Protein AF-A0A9E2ZRL7-F1 (afdb_monomer)

Radius of gyration: 13.08 Å; Cα contacts (8 Å, |Δi|>4): 83; chains: 1; bounding box: 30×26×34 Å

Nearest PDB structures (foldseek):
  8tv8-assembly1_A  TM=3.156E-01  e=9.833E+00  Haemophilus influenzae 86-028NP

Foldseek 3Di:
DDDDDP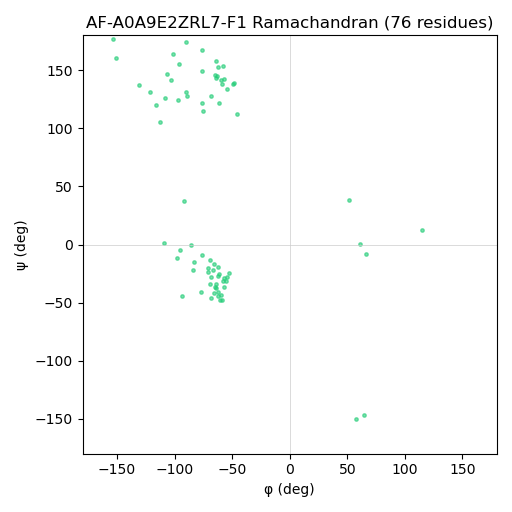PQQLQNSLVVVQEQEDEDEQDPVVPGPCRDSCVVHDPVSVVRHQYDYDYPPCPCVPDDPDPVRRNDDDDPDD

Sequence (78 aa):
MHGRIADENYGALVDRLALDVLVEDDCESIGGPRQTCVAQLSPAARRRVRCVMLPEFLGLGGLPDHPAGLLAPPQPGR

Mean predicted aligned error: 4.45 Å

pLDDT: mean 89.16, std 11.58, range [38.16, 96.06]

Structure (mmCIF, N/CA/C/O backbone):
data_AF-A0A9E2ZRL7-F1
#
_entry.id   AF-A0A9E2ZRL7-F1
#
loop_
_atom_site.group_PDB
_atom_site.id
_atom_site.type_symbol
_atom_site.label_atom_id
_atom_site.label_alt_id
_atom_site.label_comp_id
_atom_site.label_asym_id
_atom_site.label_entity_id
_atom_site.label_seq_id
_atom_site.pdbx_PDB_ins_code
_atom_site.Cartn_x
_atom_site.Cartn_y
_atom_site.Cartn_z
_atom_site.occupancy
_atom_site.B_iso_or_equiv
_atom_site.auth_seq_id
_atom_site.auth_comp_id
_atom_site.auth_asym_id
_atom_site.auth_atom_id
_atom_site.pdbx_PDB_model_num
ATOM 1 N N . MET A 1 1 ? -0.990 -18.493 -8.792 1.00 75.62 1 MET A N 1
ATOM 2 C CA . MET A 1 1 ? -0.070 -17.557 -8.108 1.00 75.62 1 MET A CA 1
ATOM 3 C C . MET A 1 1 ? 0.287 -16.471 -9.110 1.00 75.62 1 MET A C 1
ATOM 5 O O . MET A 1 1 ? 0.611 -16.820 -10.237 1.00 75.62 1 MET A O 1
ATOM 9 N N . HIS A 1 2 ? 0.168 -15.197 -8.739 1.00 89.12 2 HIS A N 1
ATOM 10 C CA . HIS A 1 2 ? 0.606 -14.071 -9.569 1.00 89.12 2 HIS A CA 1
ATOM 11 C C . HIS A 1 2 ? 1.885 -13.481 -8.973 1.00 89.12 2 HIS A C 1
ATOM 13 O O . HIS A 1 2 ? 2.041 -13.471 -7.756 1.00 89.12 2 HIS A O 1
ATOM 19 N N . GLY A 1 3 ? 2.779 -12.987 -9.822 1.00 92.62 3 GLY A N 1
ATOM 20 C CA . GLY A 1 3 ? 4.007 -12.313 -9.415 1.00 92.62 3 GLY A CA 1
ATOM 21 C C . GLY A 1 3 ? 4.462 -11.338 -10.492 1.00 92.62 3 GLY A C 1
ATOM 22 O O . GLY A 1 3 ? 3.835 -11.252 -11.557 1.00 92.62 3 GLY A O 1
ATOM 23 N N . ARG A 1 4 ? 5.541 -10.609 -10.194 1.00 94.75 4 ARG A N 1
ATOM 24 C CA . ARG A 1 4 ? 6.188 -9.719 -11.158 1.00 94.75 4 ARG A CA 1
ATOM 25 C C . ARG A 1 4 ? 6.665 -10.498 -12.383 1.00 94.75 4 ARG A C 1
ATOM 27 O O . ARG A 1 4 ? 7.204 -11.596 -12.241 1.00 94.75 4 ARG A O 1
ATOM 34 N N . ILE A 1 5 ? 6.535 -9.896 -13.558 1.00 94.88 5 ILE A N 1
ATOM 35 C CA . ILE A 1 5 ? 7.286 -10.309 -14.753 1.00 94.88 5 ILE A CA 1
ATOM 36 C C . ILE A 1 5 ? 8.623 -9.550 -14.846 1.00 94.88 5 ILE A C 1
ATOM 38 O O . ILE A 1 5 ? 8.913 -8.684 -14.014 1.00 94.88 5 ILE A O 1
ATOM 42 N N . ALA A 1 6 ? 9.472 -9.904 -15.818 1.00 95.56 6 ALA A N 1
ATOM 43 C CA . ALA A 1 6 ? 10.760 -9.236 -16.021 1.00 95.56 6 ALA A CA 1
ATOM 44 C C . ALA A 1 6 ? 10.569 -7.715 -16.166 1.00 95.56 6 ALA A C 1
ATOM 46 O O . ALA A 1 6 ? 9.655 -7.271 -16.857 1.00 95.56 6 ALA A O 1
ATOM 47 N N . ASP A 1 7 ? 11.399 -6.947 -15.455 1.00 94.62 7 ASP A N 1
ATOM 48 C CA . ASP A 1 7 ? 11.409 -5.475 -15.419 1.00 94.62 7 ASP A CA 1
ATOM 49 C C . ASP A 1 7 ? 10.123 -4.779 -14.916 1.00 94.62 7 ASP A C 1
ATOM 51 O O . ASP A 1 7 ? 10.087 -3.556 -14.784 1.00 94.62 7 ASP A O 1
ATOM 55 N N . GLU A 1 8 ? 9.086 -5.530 -14.537 1.00 96.06 8 GLU A N 1
ATOM 56 C CA . GLU A 1 8 ? 7.846 -4.990 -13.968 1.00 96.06 8 GLU A CA 1
ATOM 57 C C . GLU A 1 8 ? 8.063 -4.571 -12.514 1.00 96.06 8 GLU A C 1
ATOM 59 O O . GLU A 1 8 ? 8.407 -5.403 -11.686 1.00 96.06 8 GLU A O 1
ATOM 64 N N . ASN A 1 9 ? 7.831 -3.307 -12.157 1.00 94.75 9 ASN A N 1
ATOM 65 C CA . ASN A 1 9 ? 7.837 -2.891 -10.751 1.00 94.75 9 ASN A CA 1
ATOM 66 C C . ASN A 1 9 ? 6.546 -3.329 -10.020 1.00 94.75 9 ASN A C 1
ATOM 68 O O . ASN A 1 9 ? 5.577 -3.762 -10.641 1.00 94.75 9 ASN A O 1
ATOM 72 N N . TYR A 1 10 ? 6.511 -3.246 -8.688 1.00 94.38 10 TYR A N 1
ATOM 73 C CA . TYR A 1 10 ? 5.348 -3.738 -7.941 1.00 94.38 10 TYR A CA 1
ATOM 74 C C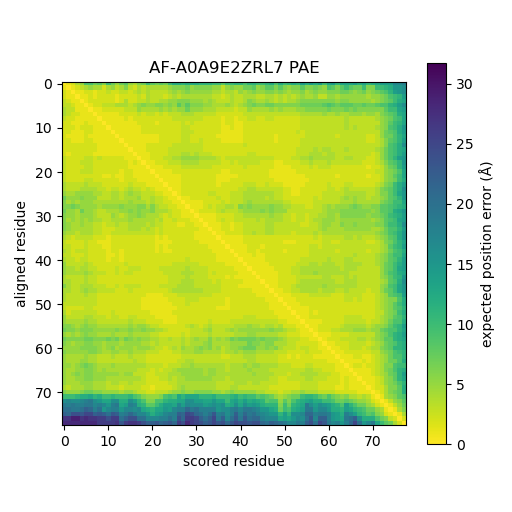 . TYR A 1 10 ? 4.087 -2.888 -8.161 1.00 94.38 10 TYR A C 1
ATOM 76 O O . TYR A 1 10 ? 2.984 -3.430 -8.141 1.00 94.38 10 TYR A O 1
ATOM 84 N N . GLY A 1 11 ? 4.231 -1.593 -8.461 1.00 94.56 11 GLY A N 1
ATOM 85 C CA . GLY A 1 11 ? 3.100 -0.757 -8.874 1.00 94.56 11 GLY A CA 1
ATOM 86 C C . GLY A 1 11 ? 2.460 -1.241 -10.180 1.00 94.56 11 GLY A C 1
ATOM 87 O O . GLY A 1 11 ? 1.245 -1.386 -10.264 1.00 94.56 11 GLY A O 1
ATOM 88 N N . ALA A 1 12 ? 3.273 -1.586 -11.178 1.00 94.69 12 ALA A N 1
ATOM 89 C CA . ALA A 1 12 ? 2.807 -2.115 -12.457 1.00 94.69 12 ALA A CA 1
ATOM 90 C C . ALA A 1 12 ? 2.121 -3.487 -12.312 1.00 94.69 12 ALA A C 1
ATOM 92 O O . ALA A 1 12 ? 1.100 -3.729 -12.957 1.00 94.69 12 ALA A O 1
ATOM 93 N N . LEU A 1 13 ? 2.611 -4.343 -11.405 1.00 95.19 13 LEU A N 1
ATOM 94 C CA . LEU A 1 13 ? 1.930 -5.589 -11.041 1.00 95.19 13 LEU A CA 1
ATOM 95 C C . LEU A 1 13 ? 0.519 -5.318 -1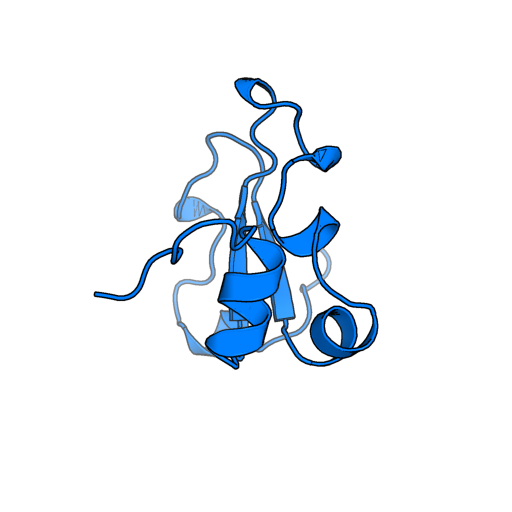0.492 1.00 95.19 13 LEU A C 1
ATOM 97 O O . LEU A 1 13 ? -0.439 -5.961 -10.922 1.00 95.19 13 LEU A O 1
ATOM 101 N N . VAL A 1 14 ? 0.376 -4.368 -9.562 1.00 95.12 14 VAL A N 1
ATOM 102 C CA . VAL A 1 14 ? -0.931 -3.997 -8.989 1.00 95.12 14 VAL A CA 1
ATOM 103 C C . VAL A 1 14 ? -1.876 -3.451 -10.062 1.00 95.12 14 VAL A C 1
ATOM 105 O O . VAL A 1 14 ? -3.057 -3.817 -10.088 1.00 95.12 14 VAL A O 1
ATOM 108 N N . ASP A 1 15 ? -1.364 -2.625 -10.976 1.00 92.94 15 ASP A N 1
ATOM 109 C CA . ASP A 1 15 ? -2.138 -2.082 -12.094 1.00 92.94 15 ASP A CA 1
ATOM 110 C C . ASP A 1 15 ? -2.661 -3.210 -12.992 1.00 92.94 15 ASP A C 1
ATOM 112 O O . ASP A 1 15 ? -3.860 -3.259 -13.282 1.00 92.94 15 ASP A O 1
ATOM 116 N N . ARG A 1 16 ? -1.789 -4.156 -13.363 1.00 93.94 16 ARG A N 1
ATOM 117 C CA . ARG A 1 16 ? -2.120 -5.308 -14.214 1.00 93.94 16 ARG A CA 1
ATOM 118 C C . ARG A 1 16 ? -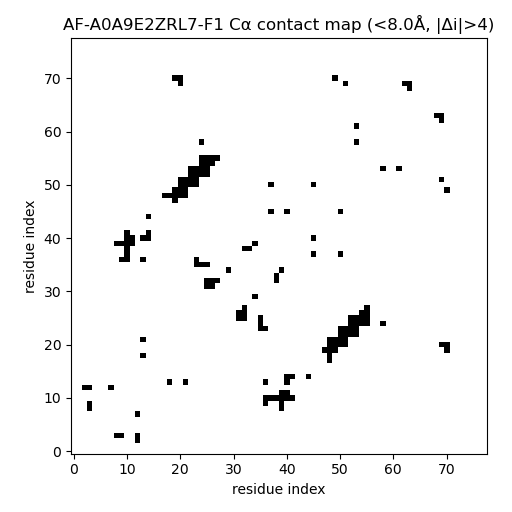3.133 -6.255 -13.578 1.00 93.94 16 ARG A C 1
ATOM 120 O O . ARG A 1 16 ? -3.971 -6.805 -14.287 1.00 93.94 16 ARG A O 1
ATOM 127 N N . LEU A 1 17 ? -3.051 -6.473 -12.267 1.00 94.31 17 LEU A N 1
ATOM 128 C CA . LEU A 1 17 ? -3.969 -7.368 -11.557 1.00 94.31 17 LEU A CA 1
ATOM 129 C C . LEU A 1 17 ? -5.359 -6.764 -11.327 1.00 94.31 17 LEU A C 1
ATOM 131 O O . LEU A 1 17 ? -6.249 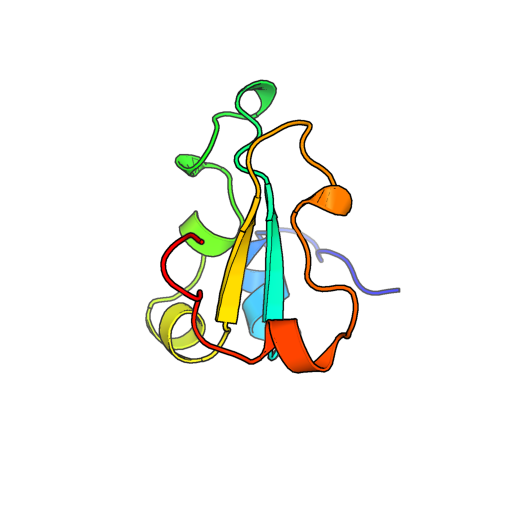-7.488 -10.893 1.00 94.31 17 LEU A O 1
ATOM 135 N N . ALA A 1 18 ? -5.551 -5.472 -11.615 1.00 91.19 18 ALA A N 1
ATOM 136 C CA . ALA A 1 18 ? -6.836 -4.791 -11.481 1.00 91.19 18 ALA A CA 1
ATOM 137 C C . ALA A 1 18 ? -7.496 -4.977 -10.096 1.00 91.19 18 ALA A C 1
ATOM 139 O O . ALA A 1 18 ? -8.712 -5.083 -9.993 1.00 91.19 18 ALA A O 1
ATOM 140 N N . LEU A 1 19 ? -6.689 -4.977 -9.028 1.00 92.56 19 LEU A N 1
ATOM 141 C CA . LEU A 1 19 ? -7.149 -5.242 -7.660 1.00 92.56 19 LEU A CA 1
ATOM 142 C C . LEU A 1 19 ? -8.155 -4.196 -7.162 1.00 92.56 19 LEU A C 1
ATOM 144 O O . LEU A 1 19 ? -7.983 -3.004 -7.437 1.00 92.56 19 LEU A O 1
ATOM 148 N N . ASP A 1 20 ? -9.128 -4.641 -6.364 1.00 93.88 20 ASP A N 1
ATOM 149 C CA . ASP A 1 20 ? -10.017 -3.764 -5.590 1.00 93.88 20 ASP A CA 1
ATOM 150 C C . ASP A 1 20 ? -9.308 -3.207 -4.348 1.00 93.88 20 ASP A C 1
ATOM 152 O O . ASP A 1 20 ? -9.433 -2.024 -4.027 1.00 93.88 20 ASP A O 1
ATOM 156 N N . VAL A 1 21 ? -8.522 -4.053 -3.670 1.00 94.56 21 VAL A N 1
ATOM 157 C CA . VAL A 1 21 ? -7.800 -3.722 -2.434 1.00 94.56 21 VAL A CA 1
ATOM 158 C C . VAL A 1 21 ? -6.338 -4.149 -2.531 1.00 94.56 21 VAL A C 1
ATOM 160 O O . VAL A 1 21 ? -6.028 -5.258 -2.965 1.00 94.56 21 VAL A O 1
ATOM 163 N N . LEU A 1 22 ? -5.451 -3.273 -2.068 1.00 95.31 22 LEU A N 1
ATOM 164 C CA . LEU A 1 22 ? -4.037 -3.525 -1.832 1.00 95.31 22 LEU A CA 1
ATOM 165 C C . LEU A 1 22 ? -3.753 -3.369 -0.335 1.00 95.31 22 LEU A C 1
ATOM 167 O O . LEU A 1 22 ? -3.979 -2.293 0.220 1.00 95.31 22 LEU A O 1
ATOM 171 N N . VAL A 1 23 ? -3.267 -4.434 0.303 1.00 94.50 23 VAL A N 1
ATOM 172 C CA . VAL A 1 23 ? -2.782 -4.414 1.689 1.00 94.50 23 VAL A CA 1
ATOM 173 C C . VAL A 1 23 ? -1.265 -4.549 1.659 1.00 94.50 23 VAL A C 1
ATOM 175 O O . VAL A 1 23 ? -0.748 -5.491 1.060 1.00 94.50 23 VAL A O 1
ATOM 178 N N . GLU A 1 24 ? -0.565 -3.620 2.293 1.00 94.25 24 GLU A N 1
ATOM 179 C CA . GLU A 1 24 ? 0.896 -3.616 2.413 1.00 94.25 24 GLU A CA 1
ATOM 180 C C . GLU A 1 24 ? 1.317 -2.913 3.708 1.00 94.25 24 GLU A C 1
ATOM 182 O O . GLU A 1 24 ? 0.528 -2.171 4.296 1.00 94.25 24 GLU A O 1
ATOM 187 N N . ASP A 1 25 ? 2.541 -3.162 4.167 1.00 94.12 25 ASP A N 1
ATOM 188 C CA . ASP A 1 25 ? 3.126 -2.494 5.326 1.00 94.12 25 ASP A CA 1
ATOM 189 C C . ASP A 1 25 ? 4.103 -1.378 4.920 1.00 94.12 25 ASP A C 1
ATOM 191 O O . ASP A 1 25 ? 4.530 -1.272 3.768 1.00 94.12 25 ASP A O 1
ATOM 195 N N . ASP A 1 26 ? 4.435 -0.499 5.862 1.00 92.44 26 ASP A N 1
ATOM 196 C CA . ASP A 1 26 ? 5.394 0.594 5.679 1.00 92.44 26 ASP A CA 1
ATOM 197 C C . ASP A 1 26 ? 6.831 0.209 6.076 1.00 92.44 26 ASP A C 1
ATOM 199 O O . ASP A 1 26 ? 7.576 1.046 6.580 1.00 92.44 26 ASP A O 1
ATOM 203 N N . CYS A 1 27 ? 7.234 -1.038 5.791 1.00 93.56 27 CYS A N 1
ATOM 204 C CA . CYS A 1 27 ? 8.485 -1.651 6.249 1.00 93.56 27 CYS A CA 1
ATOM 205 C C . CYS A 1 27 ? 9.723 -0.743 6.093 1.00 93.56 27 CYS A C 1
ATOM 207 O O . CYS A 1 27 ? 10.200 -0.462 4.983 1.00 93.56 27 CYS A O 1
ATOM 209 N N . GLU A 1 28 ? 10.293 -0.301 7.217 1.00 92.19 28 GLU A N 1
ATOM 210 C CA . GLU A 1 28 ? 11.377 0.681 7.236 1.00 92.19 28 GLU A CA 1
ATOM 211 C C . GLU A 1 28 ? 12.682 0.106 6.681 1.00 92.19 28 GLU A C 1
ATOM 213 O O . GLU A 1 28 ? 13.431 0.810 5.997 1.00 92.19 28 GLU A O 1
ATOM 218 N N . SER A 1 29 ? 12.927 -1.191 6.903 1.00 92.56 29 SER A N 1
ATOM 219 C CA . SER A 1 29 ? 14.171 -1.867 6.507 1.00 92.56 29 SER A CA 1
ATOM 220 C C . SER A 1 29 ? 14.426 -1.869 4.994 1.00 92.56 29 SER A C 1
ATOM 222 O O . SER A 1 29 ? 15.580 -1.903 4.563 1.00 92.56 29 SER A O 1
ATOM 224 N N . ILE A 1 30 ? 13.369 -1.769 4.183 1.00 89.19 30 ILE A N 1
ATOM 225 C CA . ILE A 1 30 ? 13.471 -1.670 2.722 1.00 89.19 30 ILE A CA 1
ATOM 226 C C . ILE A 1 30 ? 13.437 -0.227 2.216 1.00 89.19 30 ILE A C 1
ATOM 228 O O . ILE A 1 30 ? 13.630 -0.013 1.025 1.00 89.19 30 ILE A O 1
ATOM 232 N N . GLY A 1 31 ? 13.232 0.765 3.091 1.00 91.62 31 GLY A N 1
ATOM 233 C CA . GLY A 1 31 ? 13.122 2.187 2.751 1.00 91.62 31 GLY A CA 1
ATOM 234 C C . GLY A 1 31 ? 11.746 2.810 3.013 1.00 91.62 31 GLY A C 1
ATOM 235 O O . GLY A 1 31 ? 11.501 3.939 2.562 1.00 91.62 31 GLY A O 1
ATOM 236 N N . GLY A 1 32 ? 10.876 2.105 3.741 1.00 91.62 32 GLY A N 1
ATOM 237 C CA . GLY A 1 32 ? 9.608 2.608 4.257 1.00 91.62 32 GLY A CA 1
ATOM 238 C C . GLY A 1 32 ? 8.605 2.985 3.163 1.00 91.62 32 GLY A C 1
A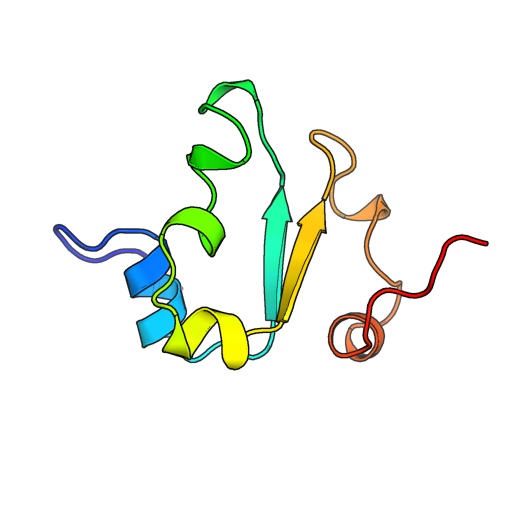TOM 239 O O . GLY A 1 32 ? 8.633 2.422 2.062 1.00 91.62 32 GLY A O 1
ATOM 240 N N . PRO A 1 33 ? 7.765 4.013 3.397 1.00 89.94 33 PRO A N 1
ATOM 241 C CA . PRO A 1 33 ? 6.709 4.425 2.472 1.00 89.94 33 PRO A CA 1
ATOM 242 C C . PRO A 1 33 ? 7.165 4.696 1.035 1.00 89.94 33 PRO A C 1
ATOM 244 O O . PRO A 1 33 ? 6.362 4.582 0.114 1.00 89.94 33 PRO A O 1
ATOM 247 N N . ARG A 1 34 ? 8.443 5.035 0.805 1.00 91.62 34 ARG A N 1
ATOM 248 C CA . ARG A 1 34 ? 8.985 5.292 -0.543 1.00 91.62 34 ARG A CA 1
ATOM 249 C C . ARG A 1 34 ? 9.120 4.033 -1.403 1.00 91.62 34 ARG A C 1
ATOM 251 O O . ARG A 1 34 ? 9.240 4.161 -2.616 1.00 91.62 34 ARG A O 1
ATOM 258 N N . GLN A 1 35 ? 9.148 2.856 -0.786 1.00 93.62 35 GLN A N 1
ATOM 259 C CA . GLN A 1 35 ? 9.410 1.574 -1.453 1.00 93.62 35 GLN A CA 1
ATOM 260 C C . GLN A 1 35 ? 8.163 0.686 -1.537 1.00 93.62 35 GLN A C 1
ATOM 262 O O . GLN A 1 35 ? 8.207 -0.394 -2.121 1.00 93.62 35 GLN A O 1
ATOM 267 N N . THR A 1 36 ? 7.036 1.189 -1.034 1.00 94.69 36 THR A N 1
ATOM 268 C CA . THR A 1 36 ? 5.711 0.570 -1.135 1.00 94.69 36 THR A CA 1
ATOM 269 C C . THR A 1 36 ? 5.234 0.471 -2.584 1.00 94.69 36 THR A C 1
ATOM 271 O O . THR A 1 36 ? 5.644 1.231 -3.471 1.00 94.69 36 THR A O 1
ATOM 274 N N . CYS A 1 37 ? 4.308 -0.448 -2.830 1.00 95.50 37 CYS A N 1
ATOM 275 C CA . CYS A 1 37 ? 3.587 -0.552 -4.087 1.00 95.50 37 CYS A CA 1
ATOM 276 C C . CYS A 1 37 ? 2.820 0.747 -4.359 1.00 95.50 37 CYS A C 1
ATOM 278 O O . CYS A 1 37 ? 2.899 1.263 -5.476 1.00 95.50 37 CYS A O 1
ATOM 280 N N . VAL A 1 38 ? 2.153 1.332 -3.346 1.00 94.75 38 VAL A N 1
ATOM 281 C CA . VAL A 1 38 ? 1.410 2.592 -3.505 1.00 94.75 38 VAL A CA 1
ATOM 282 C C . VAL A 1 38 ? 2.299 3.720 -4.017 1.00 94.75 38 VAL A C 1
ATOM 284 O O . VAL A 1 38 ? 1.843 4.525 -4.833 1.00 94.75 38 VAL A O 1
ATOM 287 N N . ALA A 1 39 ? 3.569 3.791 -3.596 1.00 95.00 39 ALA A N 1
ATOM 288 C CA . ALA A 1 39 ? 4.538 4.778 -4.079 1.00 95.00 39 ALA A CA 1
ATOM 289 C C . ALA A 1 39 ? 4.830 4.659 -5.584 1.00 95.00 39 ALA A C 1
ATOM 291 O O . ALA A 1 39 ? 5.148 5.661 -6.219 1.00 95.00 39 ALA A O 1
ATOM 292 N N . GLN A 1 40 ? 4.670 3.462 -6.149 1.00 95.50 40 GLN A N 1
ATOM 293 C CA . GLN A 1 40 ? 4.966 3.139 -7.547 1.00 95.50 40 GLN A CA 1
ATOM 294 C C . GLN A 1 40 ? 3.721 3.165 -8.450 1.00 95.50 40 GLN A C 1
ATOM 296 O O . GLN A 1 40 ? 3.853 3.105 -9.672 1.00 95.50 40 GLN A O 1
ATOM 301 N N . LEU A 1 41 ? 2.515 3.240 -7.871 1.00 94.56 41 LEU A N 1
ATOM 302 C CA . LEU A 1 41 ? 1.262 3.249 -8.625 1.00 94.56 41 LEU A CA 1
ATOM 303 C C . LEU A 1 41 ? 1.123 4.482 -9.516 1.00 94.56 41 LEU A C 1
ATOM 305 O O . LEU A 1 41 ? 1.411 5.616 -9.116 1.00 94.56 41 LEU A O 1
ATOM 309 N N . SER A 1 42 ? 0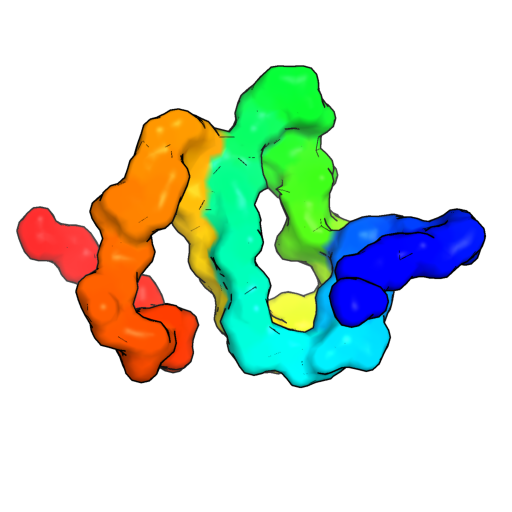.537 4.264 -10.691 1.00 91.75 42 SER A N 1
ATOM 310 C CA . SER A 1 42 ? 0.078 5.355 -11.540 1.00 91.75 42 SER A CA 1
ATOM 311 C C . SER A 1 42 ? -1.021 6.179 -10.837 1.00 91.75 42 SER A C 1
ATOM 313 O O . SER A 1 42 ? -1.789 5.650 -10.023 1.00 91.75 42 SER A O 1
ATOM 315 N N . PRO A 1 43 ? -1.188 7.478 -11.165 1.00 91.56 43 PRO A N 1
ATOM 316 C CA . PRO A 1 43 ? -2.268 8.287 -10.595 1.00 91.56 43 PRO A CA 1
ATOM 317 C C . PRO A 1 43 ? -3.665 7.714 -10.859 1.00 91.56 43 PRO A C 1
ATOM 319 O O . PRO A 1 43 ? -4.571 7.898 -10.050 1.00 91.56 43 PRO A O 1
ATOM 322 N N . ALA A 1 44 ? -3.853 7.035 -11.996 1.00 90.12 44 ALA A N 1
ATOM 323 C CA . ALA A 1 44 ? -5.109 6.379 -12.337 1.00 90.12 44 ALA A CA 1
ATOM 324 C C . ALA A 1 44 ? -5.381 5.185 -11.418 1.00 90.12 44 ALA A C 1
ATOM 326 O O . ALA A 1 44 ? -6.476 5.078 -10.867 1.00 90.12 44 ALA A O 1
ATOM 327 N N . ALA A 1 45 ? -4.378 4.338 -11.193 1.00 90.31 45 ALA A N 1
ATOM 328 C CA . ALA A 1 45 ? -4.519 3.199 -10.307 1.00 90.31 45 ALA A CA 1
ATOM 329 C C . ALA A 1 45 ? -4.733 3.606 -8.853 1.00 90.31 45 ALA A C 1
ATOM 331 O O . ALA A 1 45 ? -5.647 3.082 -8.228 1.00 90.31 45 ALA A O 1
ATOM 332 N N . ARG A 1 46 ? -4.008 4.612 -8.346 1.00 90.88 46 ARG A N 1
ATOM 333 C CA . ARG A 1 46 ? -4.223 5.147 -6.986 1.00 90.88 46 ARG A CA 1
ATOM 334 C C . ARG A 1 46 ? -5.663 5.584 -6.706 1.00 90.88 46 ARG A C 1
ATOM 336 O O . ARG A 1 46 ? -6.077 5.582 -5.555 1.00 90.88 46 ARG A O 1
ATOM 343 N N . ARG A 1 47 ? -6.419 5.989 -7.734 1.00 91.06 47 ARG A N 1
ATOM 344 C CA . ARG A 1 47 ? -7.846 6.337 -7.603 1.00 91.06 47 ARG A CA 1
ATOM 345 C C . ARG A 1 47 ? -8.776 5.127 -7.664 1.00 91.06 47 ARG A C 1
ATOM 347 O O . ARG A 1 47 ? -9.916 5.235 -7.231 1.00 91.06 47 ARG A O 1
ATOM 354 N N . ARG A 1 48 ? -8.316 4.017 -8.244 1.00 92.00 48 ARG A N 1
ATOM 355 C CA . ARG A 1 48 ? -9.098 2.796 -8.460 1.00 92.00 48 ARG A CA 1
ATOM 356 C C . ARG A 1 48 ? -8.916 1.786 -7.328 1.00 92.00 48 ARG A C 1
ATOM 358 O O . ARG A 1 48 ? -9.903 1.205 -6.900 1.00 92.00 48 ARG A O 1
ATOM 365 N N . VAL A 1 49 ? -7.682 1.562 -6.872 1.00 94.25 49 VAL A N 1
ATOM 366 C CA . VAL A 1 49 ? -7.380 0.565 -5.837 1.00 94.25 49 VAL A CA 1
ATOM 367 C C . VAL A 1 49 ? -7.451 1.181 -4.443 1.00 94.25 49 VAL A C 1
ATOM 369 O O . VAL A 1 49 ? -6.846 2.219 -4.159 1.00 94.25 49 VAL A O 1
ATOM 372 N N . ARG A 1 50 ? -8.166 0.519 -3.534 1.00 92.88 50 ARG A N 1
ATOM 373 C CA . ARG A 1 50 ? -8.168 0.876 -2.117 1.00 92.88 50 ARG A CA 1
ATOM 374 C C . ARG A 1 50 ? -6.865 0.403 -1.481 1.00 92.88 50 ARG A C 1
ATOM 376 O O . ARG A 1 50 ? -6.627 -0.792 -1.372 1.00 92.88 50 ARG A O 1
ATOM 383 N N . CYS A 1 51 ? -6.038 1.340 -1.032 1.00 93.25 51 CYS A N 1
ATOM 384 C CA . CYS A 1 51 ? -4.770 1.022 -0.377 1.00 93.25 51 CYS A CA 1
ATOM 385 C C . CYS A 1 51 ? -4.929 1.058 1.149 1.00 93.25 51 CYS A C 1
ATOM 387 O O . CYS A 1 51 ? -5.373 2.068 1.709 1.00 93.25 51 CYS A O 1
ATOM 389 N N . VAL A 1 52 ? -4.580 -0.046 1.803 1.00 93.38 52 VAL A N 1
ATOM 390 C CA . VAL A 1 52 ? -4.559 -0.221 3.256 1.00 93.38 52 VAL A CA 1
ATOM 391 C C . VAL A 1 52 ? -3.102 -0.392 3.670 1.00 93.38 52 VAL A C 1
ATOM 393 O O . VAL A 1 52 ? -2.502 -1.432 3.410 1.00 93.38 52 VAL A O 1
ATOM 396 N N . MET A 1 53 ? -2.543 0.655 4.275 1.00 92.44 53 MET A N 1
ATOM 397 C CA . MET A 1 53 ? -1.191 0.639 4.829 1.00 92.44 53 MET A CA 1
ATOM 398 C C . MET A 1 53 ? -1.251 0.168 6.280 1.00 92.44 53 MET A C 1
ATOM 400 O O . MET A 1 53 ? -2.013 0.725 7.073 1.00 92.44 53 MET A O 1
ATOM 404 N N . LEU A 1 54 ? -0.454 -0.836 6.615 1.00 92.69 54 LEU A N 1
ATOM 405 C CA . LEU A 1 54 ? -0.263 -1.315 7.976 1.00 92.69 54 LEU A CA 1
ATOM 406 C C . LEU A 1 54 ? 1.075 -0.805 8.525 1.00 92.69 54 LEU A C 1
ATOM 408 O O . LEU A 1 54 ? 2.052 -0.796 7.781 1.00 92.69 54 LEU A O 1
ATOM 412 N N . PRO A 1 55 ? 1.151 -0.424 9.809 1.00 91.12 55 PRO A N 1
ATOM 413 C CA . PRO A 1 55 ? 2.431 -0.245 10.475 1.00 91.12 55 PRO A CA 1
ATOM 414 C C . PRO A 1 55 ? 3.265 -1.528 10.420 1.00 91.12 55 PRO A C 1
ATOM 416 O O . PRO A 1 55 ? 2.724 -2.632 10.585 1.00 91.12 55 PRO A O 1
ATOM 419 N N . GLU A 1 56 ? 4.575 -1.383 10.255 1.00 91.56 56 GLU A N 1
ATOM 420 C CA . GLU A 1 56 ? 5.528 -2.486 10.349 1.00 91.56 56 GLU A CA 1
ATOM 421 C C . GLU A 1 56 ? 5.292 -3.305 11.637 1.00 91.56 56 GLU A C 1
ATOM 423 O O . GLU A 1 56 ? 5.006 -2.771 12.712 1.00 91.56 56 GLU A O 1
ATOM 428 N N . PHE A 1 57 ? 5.370 -4.634 11.517 1.00 90.81 57 PHE A N 1
ATOM 429 C CA . PHE A 1 57 ? 5.137 -5.627 12.582 1.00 90.81 57 PHE A CA 1
ATOM 430 C C . PHE A 1 57 ? 3.712 -5.748 13.141 1.00 90.81 57 PHE A C 1
ATOM 432 O O . PHE A 1 57 ? 3.452 -6.711 13.865 1.00 90.81 57 PHE A O 1
ATOM 439 N N . LEU A 1 58 ? 2.764 -4.872 12.786 1.00 91.69 58 LEU A N 1
ATOM 440 C CA . LEU A 1 58 ? 1.362 -5.057 13.192 1.00 91.69 58 LEU A CA 1
ATOM 441 C C . LEU A 1 58 ? 0.768 -6.336 12.578 1.00 91.69 58 LEU A C 1
ATOM 443 O O . LEU A 1 58 ? -0.060 -7.020 13.187 1.00 91.69 58 LEU A O 1
ATOM 447 N N . GLY A 1 59 ? 1.215 -6.663 11.362 1.00 88.38 59 GLY A N 1
ATOM 448 C CA . GLY A 1 59 ? 0.750 -7.817 10.608 1.00 88.38 59 GLY A CA 1
ATOM 449 C C . GLY A 1 59 ? -0.763 -7.787 10.392 1.00 88.38 59 GLY A C 1
ATOM 450 O O . GLY A 1 59 ? -1.395 -6.734 10.335 1.00 88.38 59 GLY A O 1
ATOM 451 N N . LEU A 1 60 ? -1.373 -8.969 10.302 1.00 89.75 60 LEU A N 1
ATOM 452 C CA . LEU A 1 60 ? -2.807 -9.092 10.023 1.00 89.75 60 LEU A CA 1
ATOM 453 C C . LEU A 1 60 ? -3.705 -8.606 11.174 1.00 89.75 60 LEU A C 1
ATOM 455 O O . LEU A 1 60 ? -4.894 -8.407 10.953 1.00 89.75 60 LEU A O 1
ATOM 459 N N . GLY A 1 61 ? -3.162 -8.382 12.377 1.00 90.56 61 GLY A N 1
ATOM 460 C CA 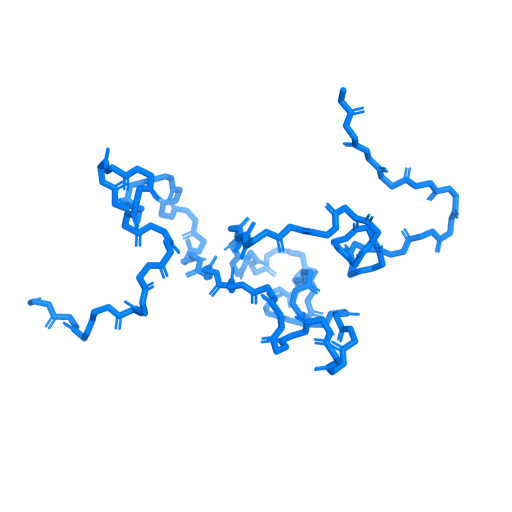. GLY A 1 61 ? -3.931 -7.900 13.531 1.00 90.56 61 GLY A CA 1
ATOM 461 C C . GLY A 1 61 ? -4.479 -6.478 13.368 1.00 90.56 61 GLY A C 1
ATOM 462 O O . GLY A 1 61 ? -5.385 -6.089 14.097 1.00 90.56 61 GLY A O 1
ATOM 463 N N . GLY A 1 62 ? -3.957 -5.708 12.407 1.00 88.88 62 GLY A N 1
ATOM 464 C CA . GLY A 1 62 ? -4.477 -4.386 12.046 1.00 88.88 62 GLY A CA 1
ATOM 465 C C . GLY A 1 62 ? -5.627 -4.402 11.039 1.00 88.88 62 GLY A C 1
ATOM 466 O O . GLY A 1 62 ? -6.106 -3.338 10.648 1.00 88.88 62 GLY A O 1
ATOM 467 N N . LEU 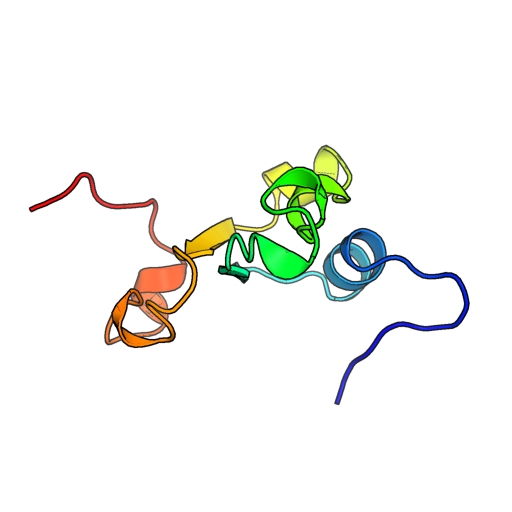A 1 63 ? -6.040 -5.582 10.573 1.00 92.56 63 LEU A N 1
ATOM 468 C CA . LEU A 1 63 ? -7.088 -5.736 9.570 1.00 92.56 63 LEU A CA 1
ATOM 469 C C . LEU A 1 63 ? -8.452 -6.004 10.221 1.00 92.56 63 LEU A C 1
ATOM 471 O O . LEU A 1 63 ? -8.521 -6.516 11.335 1.00 92.56 63 LEU A O 1
ATOM 475 N N . PRO A 1 64 ? -9.557 -5.678 9.529 1.00 92.38 64 PRO A N 1
ATOM 476 C CA . PRO A 1 64 ? -10.887 -6.061 9.979 1.00 92.38 64 PRO A CA 1
ATOM 477 C C . PRO A 1 64 ? -11.061 -7.585 9.973 1.00 92.38 64 PRO A C 1
ATOM 479 O O . PRO A 1 64 ? -10.613 -8.265 9.049 1.00 92.38 64 PRO A O 1
ATOM 482 N N . ASP A 1 65 ? -11.831 -8.100 10.933 1.00 92.00 65 ASP A N 1
ATOM 483 C CA . ASP A 1 65 ? -12.155 -9.533 11.051 1.00 92.00 65 ASP A CA 1
ATOM 484 C C . ASP A 1 65 ? -12.948 -10.084 9.851 1.00 92.00 65 ASP A C 1
ATOM 486 O O . ASP A 1 65 ? -13.003 -11.293 9.613 1.00 92.00 65 ASP A O 1
ATOM 490 N N . HIS A 1 66 ? -13.584 -9.197 9.079 1.00 92.38 66 HIS A N 1
ATOM 491 C CA . HIS A 1 66 ? -14.368 -9.549 7.902 1.00 92.38 66 HIS A CA 1
ATOM 492 C C . HIS A 1 66 ? -13.821 -8.863 6.642 1.00 92.38 66 HIS A C 1
ATOM 494 O O . HIS A 1 66 ? -13.681 -7.637 6.640 1.00 92.38 66 HIS A O 1
ATOM 500 N N . PRO A 1 67 ? -13.615 -9.599 5.526 1.00 88.69 67 PRO A N 1
ATOM 501 C CA . PRO A 1 67 ? -13.073 -9.044 4.281 1.00 88.69 67 PRO A CA 1
ATOM 502 C C . PRO A 1 67 ? -13.853 -7.848 3.730 1.00 88.69 67 PRO A C 1
ATOM 504 O O . PRO A 1 67 ? -13.265 -6.942 3.151 1.00 88.69 67 PRO A O 1
ATOM 507 N N . ALA A 1 68 ? -15.170 -7.806 3.954 1.00 90.69 68 ALA A N 1
ATOM 508 C CA . ALA A 1 68 ? -16.005 -6.672 3.563 1.00 90.69 68 ALA A CA 1
ATOM 509 C C . ALA A 1 68 ? -15.528 -5.341 4.181 1.00 90.69 68 ALA A C 1
ATOM 511 O O . ALA A 1 68 ? -15.682 -4.289 3.567 1.00 90.69 68 ALA A O 1
ATOM 512 N N . GLY A 1 69 ? -14.896 -5.381 5.360 1.00 92.00 69 GLY A N 1
ATOM 513 C CA . GLY A 1 69 ? -14.318 -4.205 6.007 1.00 92.00 69 GLY A CA 1
ATOM 514 C C . GLY A 1 69 ? -13.132 -3.601 5.250 1.00 92.00 69 GLY A C 1
ATOM 515 O O . GLY A 1 69 ? -12.864 -2.415 5.409 1.00 92.00 69 GLY A O 1
ATOM 516 N N . LEU A 1 70 ? -12.453 -4.366 4.388 1.00 91.62 70 LEU A N 1
ATOM 517 C CA . LEU A 1 70 ? -11.337 -3.867 3.573 1.00 91.62 70 LEU A CA 1
ATOM 518 C C . LEU A 1 70 ? -11.797 -2.922 2.455 1.00 91.62 70 LEU A C 1
ATOM 520 O O . LEU A 1 70 ? -11.020 -2.094 1.983 1.00 91.62 70 LEU A O 1
ATOM 524 N N . LEU A 1 71 ? -13.062 -3.041 2.041 1.00 89.38 71 LEU A N 1
ATOM 525 C CA . LEU A 1 71 ? -13.677 -2.190 1.022 1.00 89.38 71 LEU A CA 1
ATOM 526 C C . LEU A 1 71 ? -14.187 -0.866 1.605 1.00 89.38 71 LEU A C 1
ATOM 528 O O . LEU A 1 71 ? -14.469 0.071 0.860 1.00 89.38 71 LEU A O 1
ATOM 532 N N . ALA A 1 72 ? -14.309 -0.777 2.931 1.00 82.00 72 ALA A N 1
ATOM 533 C CA . ALA A 1 72 ? -14.752 0.433 3.598 1.00 82.00 72 ALA A CA 1
ATOM 534 C C . ALA A 1 72 ? -13.625 1.491 3.645 1.00 82.00 72 ALA A C 1
ATOM 536 O O . ALA A 1 72 ? -12.432 1.159 3.710 1.00 82.00 72 ALA A O 1
ATOM 537 N N . PRO A 1 73 ? -13.969 2.793 3.629 1.00 68.12 73 PRO A N 1
ATOM 538 C CA . PRO A 1 73 ? -13.012 3.838 3.971 1.00 68.12 73 PRO A CA 1
ATOM 539 C C . PRO A 1 73 ? -12.468 3.609 5.394 1.00 68.12 73 PRO A C 1
ATOM 541 O O . PRO A 1 73 ? -13.149 2.992 6.218 1.00 68.12 73 PRO A O 1
ATOM 544 N N . PRO A 1 74 ? -11.244 4.082 5.696 1.00 57.97 74 PRO A N 1
ATOM 545 C CA . PRO A 1 74 ? -10.669 3.894 7.018 1.00 57.97 74 PRO A CA 1
ATOM 546 C C . PRO A 1 74 ? -11.572 4.598 8.034 1.00 57.97 74 PRO A C 1
ATOM 548 O O . PRO A 1 74 ? -11.847 5.791 7.904 1.00 57.97 74 PRO A O 1
ATOM 551 N N . GLN A 1 75 ? -12.077 3.842 9.007 1.00 52.06 75 GLN A N 1
ATOM 552 C CA . GLN A 1 75 ? -12.852 4.406 10.105 1.00 52.06 75 GLN A CA 1
ATOM 553 C C . GLN A 1 75 ? -11.886 5.235 10.968 1.00 52.06 75 GLN A C 1
ATOM 555 O O . GLN A 1 75 ? -10.830 4.712 11.338 1.00 52.06 75 GLN A O 1
ATOM 560 N N . PRO A 1 76 ? -12.180 6.513 11.268 1.00 41.22 76 PRO A N 1
ATOM 561 C CA . PRO A 1 76 ? -11.390 7.260 12.236 1.00 41.22 76 PRO A CA 1
ATOM 562 C C . PRO A 1 76 ? -11.426 6.523 13.582 1.00 41.22 76 PRO A C 1
ATOM 564 O O . PRO A 1 76 ? -12.461 5.976 13.962 1.00 41.22 76 PRO A O 1
ATOM 567 N N . GLY A 1 77 ? -10.263 6.457 14.234 1.00 51.75 77 GLY A N 1
ATOM 568 C CA . GLY A 1 77 ? -9.992 5.584 15.376 1.00 51.75 77 GLY A CA 1
ATOM 569 C C . GLY A 1 77 ? -11.061 5.630 16.469 1.00 51.75 77 GLY A C 1
ATOM 570 O O . GLY A 1 77 ? -11.586 6.693 16.800 1.00 51.75 77 GLY A O 1
ATOM 571 N N . ARG A 1 78 ? -11.365 4.445 17.000 1.00 38.16 78 ARG A N 1
ATOM 572 C CA . ARG A 1 78 ? -12.145 4.244 18.220 1.00 38.16 78 ARG A CA 1
ATOM 573 C C . ARG A 1 78 ? -11.291 4.523 19.452 1.00 38.16 78 ARG A C 1
ATOM 575 O O . ARG A 1 78 ? -10.096 4.159 19.409 1.00 38.16 78 ARG A O 1
#

Solvent-accessible surface area (backbone atoms only — not comparable to full-atom values): 4996 Å² total; per-residue (Å²): 140,87,77,72,57,91,94,47,49,65,17,55,44,51,56,73,65,66,44,65,62,46,78,48,54,40,44,61,93,78,56,18,64,76,63,31,44,76,61,55,37,52,78,67,44,62,74,62,32,43,76,46,80,37,62,64,88,53,62,74,78,76,52,66,98,45,75,73,54,66,76,48,77,86,74,80,84,130

Secondary structure (DSSP, 8-state):
-----TT--HHHHHHHHT-SEEEEE--GGGTGGGGSHHHHS-HHHHHHSEEEEEPTTTGGGGS-SSGGGGGSPPPPP-